Protein AF-A0A151RGV1-F1 (afdb_monomer_lite)

Radius of gyration: 17.36 Å; chains: 1; bounding box: 42×53×39 Å

Foldseek 3Di:
DVVVVVVVDDVVLVVLADFEDDDPVVCVVPVVLFDAQADAADQLCPPPVNHVVCLVVLVVLLVVLCVVLVHDPVRLLVLLLVLQVCQQSHYPDGRVVADSVRSSVRCSSRLSNVLSLVVCVVDVVNVPDHPPPSVVSQCPRRNRHGDVVSSVSSCCVSVPPDPPVSRD

InterPro domains:
  IPR004158 Protein of unknown function DUF247, plant [PF03140] (19-157)
  IPR004158 Protein of unknown function DUF247, plant [PTHR31170] (16-163)

pLDDT: mean 83.01, std 12.67, range [49.12, 96.94]

Organism: Cajanus cajan (NCBI:txid3821)

Structure (mmCIF, N/CA/C/O backbone):
data_AF-A0A151RGV1-F1
#
_entry.id   AF-A0A151RGV1-F1
#
loop_
_atom_site.group_PDB
_atom_site.id
_atom_site.type_symbol
_atom_site.label_atom_id
_atom_site.label_alt_id
_atom_site.label_comp_id
_atom_site.label_asym_id
_atom_site.label_entity_id
_atom_site.label_seq_id
_atom_site.pdbx_PDB_ins_code
_atom_site.Cartn_x
_atom_site.Cartn_y
_atom_site.Cartn_z
_atom_site.occupancy
_atom_site.B_iso_or_equiv
_atom_site.auth_seq_id
_atom_site.auth_comp_id
_atom_site.auth_asym_id
_atom_site.auth_atom_id
_atom_site.pdbx_PDB_model_num
ATOM 1 N N . ASP A 1 1 ? 16.998 -31.934 -4.356 1.00 73.25 1 ASP A N 1
ATOM 2 C CA . ASP A 1 1 ? 16.064 -32.869 -5.003 1.00 73.25 1 ASP A CA 1
ATOM 3 C C . ASP A 1 1 ? 14.785 -32.105 -5.320 1.00 73.25 1 ASP A C 1
ATOM 5 O O . ASP A 1 1 ? 14.228 -31.478 -4.426 1.00 73.25 1 ASP A O 1
ATOM 9 N N . THR A 1 2 ? 14.371 -32.091 -6.586 1.00 60.88 2 THR A N 1
ATOM 10 C CA . THR A 1 2 ? 13.152 -31.421 -7.065 1.00 60.88 2 THR A CA 1
ATOM 11 C C . THR A 1 2 ? 11.899 -31.918 -6.339 1.00 60.88 2 THR A C 1
ATOM 13 O O . THR A 1 2 ? 10.989 -31.131 -6.089 1.00 60.88 2 THR A O 1
ATOM 16 N N . PHE A 1 3 ? 11.870 -33.188 -5.923 1.00 70.50 3 PHE A N 1
ATOM 17 C CA . PHE A 1 3 ? 10.756 -33.757 -5.162 1.00 70.50 3 PHE A CA 1
ATOM 18 C C . PHE A 1 3 ? 10.635 -33.169 -3.754 1.00 70.50 3 PHE A C 1
ATOM 20 O O . PHE A 1 3 ? 9.523 -32.969 -3.273 1.00 70.50 3 PHE A O 1
ATOM 27 N N . GLU A 1 4 ? 11.751 -32.822 -3.112 1.00 66.50 4 GLU A N 1
ATOM 28 C CA . GLU A 1 4 ? 11.732 -32.127 -1.820 1.00 66.50 4 GLU A CA 1
ATOM 29 C C . GLU A 1 4 ? 11.278 -30.669 -1.974 1.00 66.50 4 GLU A C 1
ATOM 31 O O . GLU A 1 4 ? 10.501 -30.180 -1.160 1.00 66.50 4 GLU A O 1
ATOM 36 N N . MET A 1 5 ? 11.646 -29.991 -3.070 1.00 59.28 5 MET A N 1
ATOM 37 C CA . MET A 1 5 ? 11.135 -28.640 -3.354 1.00 59.28 5 MET A CA 1
ATOM 38 C C . MET A 1 5 ? 9.620 -28.640 -3.609 1.00 59.28 5 MET A C 1
ATOM 40 O O . MET A 1 5 ? 8.928 -27.738 -3.150 1.00 59.28 5 MET A O 1
ATOM 44 N N . MET A 1 6 ? 9.083 -29.668 -4.276 1.00 63.66 6 MET A N 1
ATOM 45 C CA . MET A 1 6 ? 7.636 -29.812 -4.492 1.00 63.66 6 MET A CA 1
ATOM 46 C C . MET A 1 6 ? 6.851 -30.091 -3.203 1.00 63.66 6 MET A C 1
ATOM 48 O O . MET A 1 6 ? 5.693 -29.699 -3.123 1.00 63.66 6 MET A O 1
ATOM 52 N N . LYS A 1 7 ? 7.457 -30.720 -2.186 1.00 62.69 7 LYS A N 1
ATOM 53 C CA . LYS A 1 7 ? 6.825 -30.925 -0.866 1.00 62.69 7 LYS A CA 1
ATOM 54 C C . LYS A 1 7 ? 6.766 -29.650 -0.021 1.00 62.69 7 LYS A C 1
ATOM 56 O O . LYS A 1 7 ? 5.903 -29.536 0.841 1.00 62.69 7 LYS A O 1
ATOM 61 N N . VAL A 1 8 ? 7.684 -28.712 -0.260 1.00 61.22 8 VAL A N 1
ATOM 62 C CA . VAL A 1 8 ? 7.726 -27.397 0.405 1.00 61.22 8 VAL A CA 1
ATOM 63 C C . VAL A 1 8 ? 6.718 -26.423 -0.215 1.00 61.22 8 VAL A C 1
ATOM 65 O O . VAL A 1 8 ? 6.287 -25.471 0.433 1.00 61.22 8 VAL A O 1
ATOM 68 N N . ILE A 1 9 ? 6.312 -26.664 -1.463 1.00 63.56 9 ILE A N 1
ATOM 69 C CA . ILE A 1 9 ? 5.325 -25.846 -2.161 1.00 63.56 9 ILE A CA 1
ATOM 70 C C . ILE A 1 9 ? 3.915 -26.247 -1.713 1.00 63.56 9 ILE A C 1
ATOM 72 O O . ILE A 1 9 ? 3.330 -27.211 -2.203 1.00 63.56 9 ILE A O 1
ATOM 76 N N . ASP A 1 10 ? 3.346 -25.468 -0.798 1.00 71.62 10 ASP A N 1
ATOM 77 C CA . ASP A 1 10 ? 1.923 -25.538 -0.486 1.00 71.62 10 ASP A CA 1
ATOM 78 C C . ASP A 1 10 ? 1.105 -24.876 -1.607 1.00 71.62 10 ASP A C 1
ATOM 80 O O . ASP A 1 10 ? 1.216 -23.676 -1.872 1.00 71.62 10 ASP A O 1
ATOM 84 N N . ILE A 1 11 ? 0.269 -25.677 -2.273 1.00 70.44 11 ILE A N 1
ATOM 85 C CA . ILE A 1 11 ? -0.621 -25.226 -3.349 1.00 70.44 11 ILE A CA 1
ATOM 86 C C . ILE A 1 11 ? -1.557 -24.121 -2.854 1.00 70.44 11 ILE A C 1
ATOM 88 O O . ILE A 1 11 ? -1.823 -23.190 -3.608 1.00 70.44 11 ILE A O 1
ATOM 92 N N . ASN A 1 12 ? -2.018 -24.167 -1.601 1.00 69.19 12 ASN A N 1
ATOM 93 C CA . ASN A 1 12 ? -2.909 -23.131 -1.074 1.00 69.19 12 ASN A CA 1
ATOM 94 C C . ASN A 1 12 ? -2.189 -21.782 -0.994 1.00 69.19 12 ASN A C 1
ATOM 96 O O . ASN A 1 12 ? -2.714 -20.775 -1.457 1.00 69.19 12 ASN A O 1
ATOM 100 N N . THR A 1 13 ? -0.937 -21.788 -0.532 1.00 66.25 13 THR A N 1
ATOM 101 C CA . THR A 1 13 ? -0.060 -20.609 -0.563 1.00 66.25 13 THR A CA 1
ATOM 102 C C . THR A 1 13 ? 0.160 -20.076 -1.990 1.00 66.25 13 THR A C 1
ATOM 104 O O . THR A 1 13 ? 0.260 -18.868 -2.185 1.00 66.25 13 THR A O 1
ATOM 107 N N . ILE A 1 14 ? 0.210 -20.938 -3.016 1.00 68.94 14 ILE A N 1
ATOM 108 C CA . ILE A 1 14 ? 0.269 -20.486 -4.420 1.00 68.94 14 ILE A CA 1
ATOM 109 C C . ILE A 1 14 ? -1.049 -19.849 -4.863 1.00 68.94 14 ILE A C 1
ATOM 111 O O . ILE A 1 14 ? -1.025 -18.831 -5.548 1.00 68.94 14 ILE A O 1
ATOM 115 N N . LEU A 1 15 ? -2.184 -20.439 -4.493 1.00 74.94 15 LEU A N 1
ATOM 116 C CA . LEU A 1 15 ? -3.508 -19.967 -4.903 1.00 74.94 15 LEU A CA 1
ATOM 117 C C . LEU A 1 15 ? -3.883 -18.617 -4.274 1.00 74.94 15 LEU A C 1
ATOM 119 O O . LEU A 1 15 ? -4.693 -17.891 -4.846 1.00 74.94 15 LEU A O 1
ATOM 123 N N . GLU A 1 16 ? -3.280 -18.254 -3.141 1.00 81.44 16 GLU A N 1
ATOM 124 C CA . GLU A 1 16 ? -3.451 -16.933 -2.521 1.00 81.44 16 GLU A CA 1
ATOM 125 C C . GLU A 1 16 ? -2.719 -15.806 -3.280 1.00 81.44 16 GLU A C 1
ATOM 127 O O . GLU A 1 16 ? -3.062 -14.632 -3.118 1.00 81.44 16 GLU A O 1
ATOM 132 N N . ARG A 1 17 ? -1.754 -16.133 -4.153 1.00 88.25 17 ARG A N 1
ATOM 133 C CA . ARG A 1 17 ? -0.978 -15.140 -4.909 1.00 88.25 17 ARG A CA 1
ATOM 134 C C . ARG A 1 17 ? -1.787 -14.548 -6.056 1.00 88.25 17 ARG A C 1
ATOM 136 O O . ARG A 1 17 ? -2.177 -15.242 -6.996 1.00 88.25 17 ARG A O 1
ATOM 143 N N . CYS A 1 18 ? -1.964 -13.232 -6.030 1.00 88.94 18 CYS A N 1
ATOM 144 C CA . CYS A 1 18 ? -2.678 -12.489 -7.068 1.00 88.94 18 CYS A CA 1
ATOM 145 C C . CYS A 1 18 ? -1.875 -11.327 -7.668 1.00 88.94 18 CYS A C 1
ATOM 147 O O . CYS A 1 18 ? -2.302 -10.760 -8.671 1.00 88.94 18 CYS A O 1
ATOM 149 N N . ILE A 1 19 ? -0.706 -11.004 -7.108 1.00 91.31 19 ILE A N 1
ATOM 150 C CA . ILE A 1 19 ? 0.177 -9.940 -7.590 1.00 91.31 19 ILE A CA 1
ATOM 151 C C . ILE A 1 19 ? 1.505 -10.553 -8.008 1.00 91.31 19 ILE A C 1
ATOM 153 O O . ILE A 1 19 ? 2.191 -11.193 -7.210 1.00 91.31 19 ILE A O 1
ATOM 157 N N . TYR A 1 20 ? 1.863 -10.359 -9.274 1.00 88.88 20 TYR A N 1
ATOM 158 C CA . TYR A 1 20 ? 2.979 -11.054 -9.897 1.00 88.88 20 TYR A CA 1
ATOM 159 C C . TYR A 1 20 ? 4.079 -10.082 -10.293 1.00 88.88 20 TYR A C 1
ATOM 161 O O . TYR A 1 20 ? 3.818 -9.093 -10.975 1.00 88.88 20 TYR A O 1
ATOM 169 N N . LYS A 1 21 ? 5.315 -10.395 -9.901 1.00 88.38 21 LYS A N 1
ATOM 170 C CA . LYS A 1 21 ? 6.495 -9.719 -10.435 1.00 88.38 21 LYS A CA 1
ATOM 171 C C . LYS A 1 21 ? 6.807 -10.290 -11.812 1.00 88.38 21 LYS A C 1
ATOM 173 O O . LYS A 1 21 ? 6.835 -11.509 -12.009 1.00 88.38 21 LYS A O 1
ATOM 178 N N . VAL A 1 22 ? 7.031 -9.412 -12.770 1.00 88.50 22 VAL A N 1
ATOM 179 C CA . VAL A 1 22 ? 7.368 -9.761 -14.141 1.00 88.50 22 VAL A CA 1
ATOM 180 C C . VAL A 1 22 ? 8.757 -10.383 -14.166 1.00 88.50 22 VAL A C 1
ATOM 182 O O . VAL A 1 22 ? 9.683 -9.972 -13.466 1.00 88.50 22 VAL A O 1
ATOM 185 N N . THR A 1 23 ? 8.916 -11.428 -14.975 1.00 86.62 23 THR A N 1
ATOM 186 C CA . THR A 1 23 ? 10.214 -12.087 -15.102 1.00 86.62 23 THR A CA 1
ATOM 187 C C . THR A 1 23 ? 11.224 -11.146 -15.753 1.00 86.62 23 THR A C 1
ATOM 189 O O . THR A 1 23 ? 10.898 -10.382 -16.664 1.00 86.62 23 THR A O 1
ATOM 192 N N . PHE A 1 24 ? 12.486 -11.253 -15.335 1.00 84.62 24 PHE A N 1
ATOM 193 C CA . PHE A 1 24 ? 13.580 -10.415 -15.835 1.00 84.62 24 PHE A CA 1
ATOM 194 C C . PHE A 1 24 ? 13.658 -10.365 -17.372 1.00 84.62 24 PHE A C 1
ATOM 196 O O . PHE A 1 24 ? 13.914 -9.314 -17.954 1.00 84.62 24 PHE A O 1
ATOM 203 N N . CYS A 1 25 ? 13.394 -11.487 -18.050 1.00 87.75 25 CYS A N 1
ATOM 204 C CA . CYS A 1 25 ? 13.412 -11.558 -19.512 1.00 87.75 25 CYS A CA 1
ATOM 205 C C . CYS A 1 25 ? 12.358 -10.651 -20.164 1.00 87.75 25 CYS A C 1
ATOM 207 O O . CYS A 1 25 ? 12.651 -10.006 -21.169 1.00 87.75 25 CYS A O 1
ATOM 209 N N . ILE A 1 26 ? 11.150 -10.594 -19.595 1.00 87.06 26 ILE A N 1
ATOM 210 C CA . ILE A 1 26 ? 10.053 -9.760 -20.099 1.00 87.06 26 ILE A CA 1
ATOM 211 C C . ILE A 1 26 ? 10.300 -8.297 -19.726 1.00 87.06 26 ILE A C 1
ATOM 213 O O . ILE A 1 26 ? 10.143 -7.414 -20.571 1.00 87.06 26 ILE A O 1
ATOM 217 N N . GLN A 1 27 ? 10.745 -8.042 -18.494 1.00 86.31 27 GLN A N 1
ATOM 218 C CA . GLN A 1 27 ? 11.070 -6.696 -18.031 1.00 86.31 27 GLN A CA 1
ATOM 219 C C . GLN A 1 27 ? 12.158 -6.057 -18.904 1.00 86.31 27 GLN A C 1
ATOM 221 O O . GLN A 1 27 ? 11.989 -4.935 -19.366 1.00 86.31 27 GLN A O 1
ATOM 226 N N . ARG A 1 28 ? 13.219 -6.798 -19.249 1.00 88.06 28 ARG A N 1
ATOM 227 C CA . ARG A 1 28 ? 14.294 -6.320 -20.137 1.00 88.06 28 ARG A CA 1
ATOM 228 C C . ARG A 1 28 ? 13.807 -5.930 -21.538 1.00 88.06 28 ARG A C 1
ATOM 230 O O . ARG A 1 28 ? 14.437 -5.099 -22.185 1.00 88.06 28 ARG A O 1
ATOM 237 N N . TYR A 1 29 ? 12.729 -6.538 -22.030 1.00 90.12 29 TYR A N 1
ATOM 238 C CA . TYR A 1 29 ? 12.172 -6.190 -23.338 1.00 90.12 29 TYR A CA 1
ATOM 239 C C . TYR A 1 29 ? 11.449 -4.836 -23.315 1.00 90.12 29 TYR A C 1
ATOM 241 O O . TYR A 1 29 ? 11.516 -4.093 -24.293 1.00 90.12 29 TYR A O 1
ATOM 249 N N . LYS A 1 30 ? 10.761 -4.508 -22.212 1.00 88.81 30 LYS A N 1
ATOM 250 C CA . LYS A 1 30 ? 10.035 -3.241 -22.060 1.00 88.81 30 LYS A CA 1
ATOM 251 C C . LYS A 1 30 ? 9.871 -2.855 -20.588 1.00 88.81 30 LYS A C 1
ATOM 253 O O . LYS A 1 30 ? 8.806 -3.041 -20.009 1.00 88.81 30 LYS A O 1
ATOM 258 N N . GLU A 1 31 ? 10.923 -2.300 -20.002 1.00 86.19 31 GLU A N 1
ATOM 259 C CA . GLU A 1 31 ? 10.981 -1.972 -18.570 1.00 86.19 31 GLU A CA 1
ATOM 260 C C . GLU A 1 31 ? 9.926 -0.928 -18.172 1.00 86.19 31 GLU A C 1
ATOM 262 O O . GLU A 1 31 ? 9.183 -1.119 -17.210 1.00 86.19 31 GLU A O 1
ATOM 267 N N . ASP A 1 32 ? 9.771 0.116 -18.988 1.00 84.38 32 ASP A N 1
ATOM 268 C CA . ASP A 1 32 ? 8.820 1.211 -18.755 1.00 84.38 32 ASP A CA 1
ATOM 269 C C . ASP A 1 32 ? 7.342 0.772 -18.775 1.00 84.38 32 ASP A C 1
ATOM 271 O O . ASP A 1 32 ? 6.464 1.546 -18.412 1.00 84.38 32 ASP A O 1
ATOM 275 N N . ALA A 1 33 ? 7.032 -0.455 -19.219 1.00 86.31 33 ALA A N 1
ATOM 276 C CA . ALA A 1 33 ? 5.669 -0.993 -19.160 1.00 86.31 33 ALA A CA 1
ATOM 277 C C . ALA A 1 33 ? 5.296 -1.571 -17.788 1.00 86.31 33 ALA A C 1
ATOM 279 O O . ALA A 1 33 ? 4.138 -1.940 -17.594 1.00 86.31 33 ALA A O 1
ATOM 280 N N . TYR A 1 34 ? 6.260 -1.686 -16.872 1.00 87.88 34 TYR A N 1
ATOM 281 C CA . TYR A 1 34 ? 6.067 -2.299 -15.557 1.00 87.88 34 TYR A CA 1
ATOM 282 C C . TYR A 1 34 ? 6.537 -1.398 -14.414 1.00 87.88 34 TYR A C 1
ATOM 284 O O . TYR A 1 34 ? 6.013 -1.510 -13.314 1.00 87.88 34 TYR A O 1
ATOM 292 N N . THR A 1 35 ? 7.452 -0.463 -14.683 1.00 88.12 35 THR A N 1
ATOM 293 C CA . THR A 1 35 ? 7.962 0.482 -13.684 1.00 88.12 35 THR A CA 1
ATOM 294 C C . THR A 1 35 ? 7.050 1.714 -13.549 1.00 88.12 35 THR A C 1
ATOM 296 O O . THR A 1 35 ? 6.893 2.448 -14.527 1.00 88.12 35 THR A O 1
ATOM 299 N N . PRO A 1 36 ? 6.493 2.003 -12.356 1.00 88.62 36 PRO A N 1
ATOM 300 C CA . PRO A 1 36 ? 5.699 3.207 -12.121 1.00 88.62 36 PRO A CA 1
ATOM 301 C C . PRO A 1 36 ? 6.527 4.486 -12.277 1.00 88.62 36 PRO A C 1
ATOM 303 O O . PRO A 1 36 ? 7.720 4.525 -11.956 1.00 88.62 36 PRO A O 1
ATOM 306 N N . MET A 1 37 ? 5.882 5.555 -12.750 1.00 83.94 37 MET A N 1
ATOM 307 C CA . MET A 1 37 ? 6.520 6.854 -13.020 1.00 83.94 37 MET A CA 1
ATOM 308 C C . MET A 1 37 ? 6.121 7.966 -12.043 1.00 83.94 37 MET A C 1
ATOM 310 O O . MET A 1 37 ? 6.855 8.939 -11.885 1.00 83.94 37 MET A O 1
ATOM 314 N N . ALA A 1 38 ? 4.965 7.839 -11.407 1.00 83.31 38 ALA A N 1
ATOM 315 C CA . ALA A 1 38 ? 4.341 8.806 -10.520 1.00 83.31 38 ALA A CA 1
ATOM 316 C C . ALA A 1 38 ? 4.062 8.243 -9.119 1.00 83.31 38 ALA A C 1
ATOM 318 O O . ALA A 1 38 ? 4.264 8.958 -8.151 1.00 83.31 38 ALA A O 1
ATOM 319 N N . ILE A 1 39 ? 3.610 7.002 -8.942 1.00 86.94 39 ILE A N 1
ATOM 320 C CA . ILE A 1 39 ? 3.294 6.463 -7.614 1.00 86.94 39 ILE A CA 1
ATOM 321 C C . ILE A 1 39 ? 3.661 4.988 -7.492 1.00 86.94 39 ILE A C 1
ATOM 323 O O . ILE A 1 39 ? 3.286 4.179 -8.331 1.00 86.94 39 ILE A O 1
ATOM 327 N N . SER A 1 40 ? 4.348 4.631 -6.407 1.00 90.50 40 SER A N 1
ATOM 328 C CA . SER A 1 40 ? 4.492 3.228 -6.007 1.00 90.50 40 SER A CA 1
ATOM 329 C C . SER A 1 40 ? 3.372 2.846 -5.048 1.00 90.50 40 SER A C 1
ATOM 331 O O . SER A 1 40 ? 3.116 3.581 -4.089 1.00 90.50 40 SER A O 1
ATOM 333 N N . ILE A 1 41 ? 2.765 1.691 -5.282 1.00 90.75 41 ILE A N 1
ATOM 334 C CA . ILE A 1 41 ? 1.769 1.017 -4.459 1.00 90.75 41 ILE A CA 1
ATOM 335 C C . ILE A 1 41 ? 2.286 -0.400 -4.221 1.00 90.75 41 ILE A C 1
ATOM 337 O O . ILE A 1 41 ? 2.567 -1.141 -5.164 1.00 90.75 41 ILE A O 1
ATOM 341 N N . GLY A 1 42 ? 2.407 -0.777 -2.953 1.00 90.44 42 GLY A N 1
ATOM 342 C CA . GLY A 1 42 ? 2.938 -2.073 -2.573 1.00 90.44 42 GLY A CA 1
ATOM 343 C C . GLY A 1 42 ? 4.472 -2.173 -2.673 1.00 90.44 42 GLY A C 1
ATOM 344 O O . GLY A 1 42 ? 5.180 -1.165 -2.764 1.00 90.44 42 GLY A O 1
ATOM 345 N N . PRO A 1 43 ? 5.003 -3.406 -2.601 1.00 91.25 43 PRO A N 1
ATOM 346 C CA . PRO A 1 43 ? 6.392 -3.672 -2.235 1.00 91.25 43 PRO A CA 1
ATOM 347 C C . PRO A 1 43 ? 7.375 -3.786 -3.403 1.00 91.25 43 PRO A C 1
ATOM 349 O O . PRO A 1 43 ? 8.570 -3.890 -3.152 1.00 91.25 43 PRO A O 1
ATOM 352 N N . PHE A 1 44 ? 6.939 -3.812 -4.666 1.00 90.56 44 PHE A N 1
ATOM 353 C CA . PHE A 1 44 ? 7.845 -4.131 -5.782 1.00 90.56 44 PHE A CA 1
ATOM 354 C C . PHE A 1 44 ? 8.685 -2.954 -6.294 1.00 90.56 44 PHE A C 1
ATOM 356 O O . PHE A 1 44 ? 9.737 -3.194 -6.892 1.00 90.56 44 PHE A O 1
ATOM 363 N N . HIS A 1 45 ? 8.292 -1.707 -6.006 1.00 85.81 45 HIS A N 1
ATOM 364 C CA . HIS A 1 45 ? 9.037 -0.503 -6.405 1.00 85.81 45 HIS A CA 1
ATOM 365 C C . HIS A 1 45 ? 9.366 0.434 -5.225 1.00 85.81 45 HIS A C 1
ATOM 367 O O . HIS A 1 45 ? 9.097 1.639 -5.287 1.00 85.81 45 HIS A O 1
ATOM 373 N N . PRO A 1 46 ? 9.980 -0.078 -4.139 1.00 72.56 46 PRO A N 1
ATOM 374 C CA . PRO A 1 46 ? 10.259 0.727 -2.961 1.00 72.56 46 PRO A CA 1
ATOM 375 C C . PRO A 1 46 ? 11.287 1.813 -3.294 1.00 72.56 46 PRO A C 1
ATOM 377 O O . PRO A 1 46 ? 12.321 1.542 -3.902 1.00 72.56 46 PRO A O 1
ATOM 380 N N . ASN A 1 47 ? 11.024 3.047 -2.854 1.00 65.19 47 ASN A N 1
ATOM 381 C CA . ASN A 1 47 ? 11.985 4.157 -2.881 1.00 65.19 47 ASN A CA 1
ATOM 382 C C . ASN A 1 47 ? 12.635 4.425 -4.254 1.00 65.19 47 ASN A C 1
ATOM 384 O O . ASN A 1 47 ? 13.779 4.882 -4.320 1.00 65.19 47 ASN A O 1
ATOM 388 N N . HIS A 1 48 ? 11.932 4.149 -5.358 1.00 70.19 48 HIS A N 1
ATOM 389 C CA . HIS A 1 48 ? 12.452 4.460 -6.686 1.00 70.19 48 HIS A CA 1
ATOM 390 C C . HIS A 1 48 ? 12.719 5.984 -6.761 1.00 70.19 48 HIS A C 1
ATOM 392 O O . HIS A 1 48 ? 11.789 6.755 -6.537 1.00 70.19 48 HIS A O 1
ATOM 398 N N . PRO A 1 49 ? 13.935 6.463 -7.109 1.00 66.56 49 PRO A N 1
ATOM 399 C CA . PRO A 1 49 ? 14.314 7.881 -6.971 1.00 66.56 49 PRO A CA 1
ATOM 400 C C . PRO A 1 49 ? 13.371 8.869 -7.671 1.00 66.56 49 PRO A C 1
ATOM 402 O O . PRO A 1 49 ? 13.116 9.961 -7.176 1.00 66.56 49 PRO A O 1
ATOM 405 N N . ARG A 1 50 ? 12.811 8.450 -8.812 1.00 68.25 50 ARG A N 1
ATOM 406 C CA . ARG A 1 50 ? 11.792 9.185 -9.584 1.00 68.25 50 ARG A CA 1
ATOM 407 C C . ARG A 1 50 ? 10.444 9.378 -8.861 1.00 68.25 50 ARG A C 1
ATOM 409 O O . A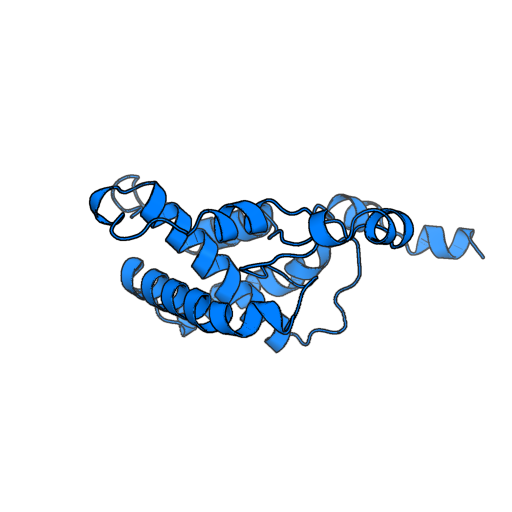RG A 1 50 ? 9.657 10.203 -9.297 1.00 68.25 50 ARG A O 1
ATOM 416 N N . LEU A 1 51 ? 10.176 8.639 -7.783 1.00 68.50 51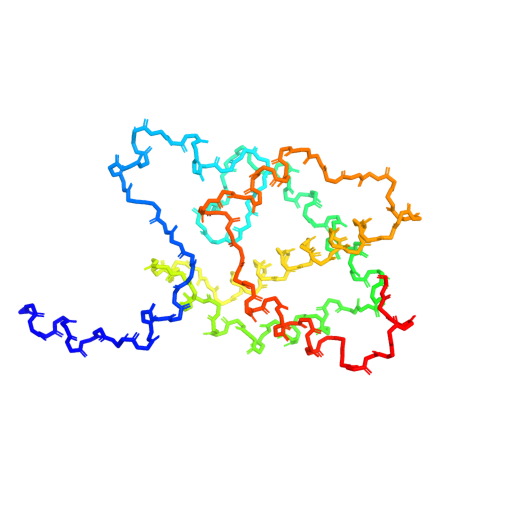 LEU A N 1
ATOM 417 C CA . LEU A 1 51 ? 8.887 8.594 -7.078 1.00 68.50 51 LEU A CA 1
ATOM 418 C C . LEU A 1 51 ? 8.894 9.349 -5.737 1.00 68.50 51 LEU A C 1
ATOM 420 O O . LEU A 1 51 ? 7.848 9.467 -5.100 1.00 68.50 51 LEU A O 1
ATOM 424 N N . CYS A 1 52 ? 10.043 9.887 -5.306 1.00 65.56 52 CYS A N 1
ATOM 425 C CA . CYS A 1 52 ? 10.198 10.537 -3.998 1.00 65.56 52 CYS A CA 1
ATOM 426 C C . CYS A 1 52 ? 9.235 11.716 -3.779 1.00 65.56 52 CYS A C 1
ATOM 428 O O . CYS A 1 52 ? 8.665 11.851 -2.696 1.00 65.56 52 CYS A O 1
ATOM 430 N N . ASP A 1 53 ? 9.000 12.540 -4.802 1.00 67.25 53 ASP A N 1
ATOM 431 C CA . ASP A 1 53 ? 8.124 13.718 -4.690 1.00 67.25 53 ASP A CA 1
ATOM 432 C C . ASP A 1 53 ? 6.655 13.336 -4.435 1.00 67.25 53 ASP A C 1
ATOM 434 O O . ASP A 1 53 ? 5.882 14.092 -3.838 1.00 67.25 53 ASP A O 1
ATOM 438 N N . MET A 1 54 ? 6.269 12.123 -4.829 1.00 74.56 54 MET A N 1
ATOM 439 C CA . MET A 1 54 ? 4.896 11.633 -4.751 1.00 74.56 54 MET A CA 1
ATOM 440 C C . MET A 1 54 ? 4.591 10.893 -3.444 1.00 74.56 54 MET A C 1
ATOM 442 O O . MET A 1 54 ? 3.421 10.686 -3.112 1.00 74.56 54 MET A O 1
ATOM 446 N N . GLU A 1 55 ? 5.603 10.626 -2.615 1.00 76.88 55 GLU A N 1
ATOM 447 C CA . GLU A 1 55 ? 5.403 10.206 -1.223 1.00 76.88 55 GLU A CA 1
ATOM 448 C C . GLU A 1 55 ? 4.688 11.291 -0.405 1.00 76.88 55 GLU A C 1
ATOM 450 O O . GLU A 1 55 ? 3.776 11.004 0.374 1.00 76.88 55 GLU A O 1
ATOM 455 N N . ILE A 1 56 ? 5.008 12.570 -0.640 1.00 81.31 56 ILE A N 1
ATOM 456 C CA . ILE A 1 56 ? 4.299 13.694 -0.007 1.00 81.31 56 ILE A CA 1
ATOM 457 C C . ILE A 1 56 ? 2.821 13.687 -0.417 1.00 81.31 56 ILE A C 1
ATOM 459 O O . ILE A 1 56 ? 1.932 13.919 0.413 1.00 81.31 56 ILE A O 1
ATOM 463 N N . TYR A 1 57 ? 2.543 13.380 -1.686 1.00 81.62 57 TYR A N 1
ATOM 464 C CA . TYR A 1 57 ? 1.184 13.287 -2.204 1.00 81.62 57 TYR A CA 1
ATOM 465 C C . TYR A 1 57 ? 0.409 12.137 -1.545 1.00 81.62 57 TYR A C 1
ATOM 467 O O . TYR A 1 57 ? -0.702 12.367 -1.054 1.00 81.62 57 TYR A O 1
ATOM 475 N N . LYS A 1 58 ? 1.018 10.949 -1.413 1.00 87.38 58 LYS A N 1
ATOM 476 C CA . LYS A 1 58 ? 0.443 9.816 -0.667 1.00 87.38 58 LYS A CA 1
ATOM 477 C C . LYS A 1 58 ? 0.098 10.186 0.769 1.00 87.38 58 LYS A C 1
ATOM 479 O O . LYS A 1 58 ? -1.036 9.986 1.208 1.00 87.38 58 LYS A O 1
ATOM 484 N N . LEU A 1 59 ? 1.022 10.825 1.484 1.00 89.69 59 LEU A N 1
ATOM 485 C CA . LEU A 1 59 ? 0.789 11.273 2.859 1.00 89.69 59 LEU A CA 1
ATOM 486 C C . LEU A 1 59 ? -0.338 12.313 2.958 1.00 89.69 59 LEU A C 1
ATOM 488 O O . LEU A 1 59 ? -1.083 12.327 3.942 1.00 89.69 59 LEU A O 1
ATOM 492 N N . SER A 1 60 ? -0.507 13.169 1.947 1.00 89.06 60 SER A N 1
ATOM 493 C CA . SER A 1 60 ? -1.626 14.118 1.896 1.00 89.06 60 SER A CA 1
ATOM 494 C C . SER A 1 60 ? -2.983 13.413 1.759 1.00 89.06 60 SER A C 1
ATOM 496 O O . SER A 1 60 ? -3.941 13.803 2.431 1.00 89.06 60 SER A O 1
ATOM 498 N N . TYR A 1 61 ? -3.054 12.337 0.967 1.00 90.00 61 TYR A N 1
ATOM 499 C CA . TYR A 1 61 ? -4.251 11.501 0.842 1.00 90.00 61 TYR A CA 1
ATOM 500 C C . TYR A 1 61 ? -4.522 10.727 2.126 1.00 90.00 61 TYR A C 1
ATOM 502 O O . TYR A 1 61 ? -5.662 10.701 2.574 1.00 90.00 61 TYR A O 1
ATOM 510 N N . CYS A 1 62 ? -3.484 10.219 2.791 1.00 93.06 62 CYS A N 1
ATOM 511 C CA . CYS A 1 62 ? -3.622 9.586 4.103 1.00 93.06 62 CYS A CA 1
ATOM 512 C C . CYS A 1 62 ? -4.243 10.535 5.135 1.00 93.06 62 CYS A C 1
ATOM 514 O O . CYS A 1 62 ? -5.177 10.175 5.848 1.00 93.06 62 CYS A O 1
ATOM 516 N N . LYS A 1 63 ? -3.762 11.783 5.201 1.00 93.62 63 LYS A N 1
ATOM 517 C CA . LYS A 1 63 ? -4.342 12.804 6.090 1.00 93.62 63 LYS A CA 1
ATOM 518 C C . LYS A 1 63 ? -5.791 13.125 5.718 1.00 93.62 63 LYS A C 1
ATOM 520 O O . LYS A 1 63 ? -6.617 13.324 6.607 1.00 93.62 63 LYS A O 1
ATOM 525 N N . ALA A 1 64 ? -6.100 13.190 4.423 1.00 91.38 64 ALA A N 1
ATOM 526 C CA . ALA A 1 64 ? -7.456 13.438 3.948 1.00 91.38 64 ALA A CA 1
ATOM 527 C C . ALA A 1 64 ? -8.410 12.285 4.295 1.00 91.38 64 ALA A C 1
ATOM 529 O O . ALA A 1 64 ? -9.493 12.571 4.802 1.00 91.38 64 ALA A O 1
ATOM 530 N N . PHE A 1 65 ? -7.972 11.035 4.117 1.00 92.44 65 PHE A N 1
ATOM 531 C CA . PHE A 1 65 ? -8.688 9.821 4.511 1.00 92.44 65 PHE A CA 1
ATOM 532 C C . PHE A 1 65 ? -9.057 9.864 5.995 1.00 92.44 65 PHE A C 1
ATOM 534 O O . PHE A 1 65 ? -10.235 9.887 6.336 1.00 92.44 65 PHE A O 1
ATOM 541 N N . LEU A 1 66 ? -8.055 9.995 6.874 1.00 93.50 66 LEU A N 1
ATOM 542 C CA . LEU A 1 66 ? -8.266 10.022 8.326 1.00 93.50 66 LEU A CA 1
ATOM 543 C C . LEU A 1 66 ? -9.228 11.137 8.753 1.00 93.50 66 LEU A C 1
ATOM 545 O O . LEU A 1 66 ? -10.089 10.936 9.609 1.00 93.50 66 LEU A O 1
ATOM 549 N N . ARG A 1 67 ? -9.111 12.319 8.133 1.00 92.56 67 ARG A N 1
ATOM 550 C CA . ARG A 1 67 ? -10.024 13.439 8.385 1.00 92.56 67 ARG A CA 1
ATOM 551 C C . ARG A 1 67 ? -11.444 13.131 7.915 1.00 92.56 67 ARG A C 1
ATOM 553 O O . ARG A 1 67 ? -12.389 13.463 8.623 1.00 92.56 67 ARG A O 1
ATOM 560 N N . ARG A 1 68 ? -11.601 12.531 6.733 1.00 88.12 68 ARG A N 1
ATOM 561 C CA . ARG A 1 68 ? -12.906 12.195 6.146 1.00 88.12 68 ARG A CA 1
ATOM 562 C C . ARG A 1 68 ? -13.651 11.177 6.994 1.00 88.12 68 ARG A C 1
ATOM 564 O O . ARG A 1 68 ? -14.838 11.346 7.244 1.00 88.12 68 ARG A O 1
ATOM 571 N N . THR A 1 69 ? -12.954 10.144 7.441 1.00 87.50 69 THR A N 1
ATOM 572 C CA . THR A 1 69 ? -13.544 9.040 8.202 1.00 87.50 69 THR A CA 1
ATOM 573 C C . THR A 1 69 ? -13.627 9.336 9.699 1.00 87.50 69 THR A C 1
ATOM 575 O O . THR A 1 69 ? -14.191 8.538 10.443 1.00 87.50 69 THR A O 1
ATOM 578 N N . GLN A 1 70 ? -13.086 10.482 10.137 1.00 89.81 70 GLN A N 1
ATOM 579 C CA . GLN A 1 70 ? -12.969 10.886 11.542 1.00 89.81 70 GLN A CA 1
ATOM 580 C C . GLN A 1 70 ? -12.235 9.831 12.384 1.00 89.81 70 GLN A C 1
ATOM 582 O O . GLN A 1 70 ? -12.595 9.526 13.519 1.00 89.81 70 GLN A O 1
ATOM 587 N N . THR A 1 71 ? -11.181 9.263 11.804 1.00 89.62 71 THR A N 1
ATOM 588 C CA . THR A 1 71 ? -10.411 8.161 12.379 1.00 89.62 71 THR A CA 1
ATOM 589 C C . THR A 1 71 ? -9.048 8.635 12.837 1.00 89.62 71 THR A C 1
ATOM 591 O O . THR A 1 71 ? -8.408 9.478 12.210 1.00 89.62 71 THR A O 1
ATOM 594 N N . THR A 1 72 ? -8.562 8.051 13.929 1.00 94.19 72 THR A N 1
ATOM 595 C CA . THR A 1 72 ? -7.203 8.289 14.411 1.00 94.19 72 THR A CA 1
ATOM 596 C C . THR A 1 72 ? -6.208 7.356 13.727 1.00 94.19 72 THR A C 1
ATOM 598 O O . THR A 1 72 ? -6.517 6.203 13.424 1.00 94.19 72 THR A O 1
ATOM 601 N N . SER A 1 73 ? -4.966 7.809 13.553 1.00 94.75 73 SER A N 1
ATOM 602 C CA . SER A 1 73 ? -3.889 6.946 13.050 1.00 94.75 73 SER A CA 1
ATOM 603 C C . SER A 1 73 ? -3.724 5.672 13.888 1.00 94.75 73 SER A C 1
ATOM 605 O O . SER A 1 73 ? -3.469 4.610 13.331 1.00 94.75 73 SER A O 1
ATOM 607 N N . GLY A 1 74 ? -3.926 5.749 15.208 1.00 95.81 74 GLY A N 1
ATOM 608 C CA . GLY A 1 74 ? -3.883 4.591 16.104 1.00 95.81 74 GLY A CA 1
ATOM 609 C C . GLY A 1 74 ? -4.972 3.556 15.815 1.00 95.81 74 GLY A C 1
ATOM 610 O O . GLY A 1 74 ? -4.672 2.366 15.759 1.00 95.81 74 GLY A O 1
ATOM 611 N N . SER A 1 75 ? -6.211 4.001 15.576 1.00 92.88 75 SER A N 1
ATOM 612 C CA . SER A 1 75 ? -7.320 3.111 15.211 1.00 92.88 75 SER A CA 1
ATOM 613 C C . SER A 1 75 ? -7.087 2.464 13.847 1.00 92.88 75 SER A C 1
ATOM 615 O O . SER A 1 75 ? -7.224 1.251 13.724 1.00 92.88 75 SER A O 1
ATOM 617 N N . TRP A 1 76 ? -6.640 3.229 12.847 1.00 94.94 76 TRP A N 1
ATOM 618 C CA . TRP A 1 76 ? -6.330 2.661 11.532 1.00 94.94 76 TRP A CA 1
ATOM 619 C C . TRP A 1 76 ? -5.196 1.631 11.598 1.00 94.94 76 TRP A C 1
ATOM 621 O O . TRP A 1 76 ? -5.315 0.519 11.088 1.00 94.94 76 TRP A O 1
ATOM 631 N N . ASN A 1 77 ? -4.131 1.956 12.333 1.00 95.94 77 ASN A N 1
ATOM 632 C CA . ASN A 1 77 ? -3.000 1.060 12.554 1.00 95.94 77 ASN A CA 1
ATOM 633 C C . ASN A 1 77 ? -3.395 -0.240 13.279 1.00 95.94 77 ASN A C 1
ATOM 635 O O . ASN A 1 77 ? -2.787 -1.282 13.049 1.00 95.94 77 ASN A O 1
ATOM 639 N N . HIS A 1 78 ? -4.404 -0.199 14.153 1.00 95.25 78 HIS A N 1
ATOM 640 C CA . HIS A 1 78 ? -4.913 -1.396 14.820 1.00 95.25 78 HIS A CA 1
ATOM 641 C C . HIS A 1 78 ? -5.480 -2.406 13.811 1.00 95.25 78 HIS A C 1
ATOM 643 O O . HIS A 1 78 ? -5.041 -3.552 13.818 1.00 95.25 78 HI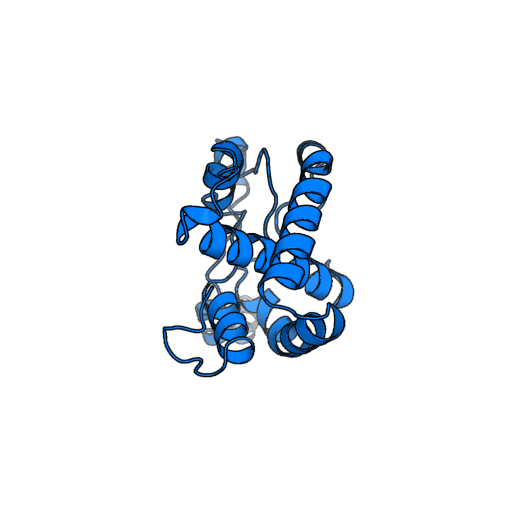S A O 1
ATOM 649 N N . TYR A 1 79 ? -6.346 -1.974 12.887 1.00 94.44 79 TYR A N 1
ATOM 650 C CA . TYR A 1 79 ? -6.885 -2.847 11.834 1.00 94.44 79 TYR A CA 1
ATOM 651 C C . TYR A 1 79 ? -5.799 -3.373 10.891 1.00 94.44 79 TYR A C 1
ATOM 653 O O . TYR A 1 79 ? -5.825 -4.534 10.488 1.00 94.44 79 TYR A O 1
ATOM 661 N N . ILE A 1 80 ? -4.808 -2.539 10.574 1.00 96.94 80 ILE A N 1
ATOM 662 C CA . ILE A 1 80 ? -3.688 -2.922 9.707 1.00 96.94 80 ILE A CA 1
ATOM 663 C C . ILE A 1 80 ? -2.861 -4.044 10.327 1.00 96.94 80 ILE A C 1
ATOM 665 O O . ILE A 1 80 ? -2.530 -5.009 9.643 1.00 96.94 80 ILE A O 1
ATOM 669 N N . LYS A 1 81 ? -2.571 -3.964 11.629 1.00 96.44 81 LYS A N 1
ATOM 670 C CA . LYS A 1 81 ? -1.828 -5.010 12.348 1.00 96.44 81 LYS A CA 1
ATOM 671 C C . LYS A 1 81 ? -2.522 -6.370 12.329 1.00 96.44 81 LYS A C 1
ATOM 673 O O . LYS A 1 81 ? -1.845 -7.381 12.478 1.00 96.44 81 LYS A O 1
ATOM 678 N N . GLU A 1 82 ? -3.843 -6.404 12.167 1.00 94.75 82 GLU A N 1
ATOM 679 C CA . GLU A 1 82 ? -4.595 -7.656 12.052 1.00 94.75 82 GLU A CA 1
ATOM 680 C C . GLU A 1 82 ? -4.482 -8.291 10.662 1.00 94.75 82 GLU A C 1
ATOM 682 O O . GLU A 1 82 ? -4.555 -9.514 10.552 1.00 94.75 82 GLU A O 1
ATOM 687 N N . VAL A 1 83 ? -4.317 -7.486 9.604 1.00 94.62 83 VAL A N 1
ATOM 688 C CA . VAL A 1 83 ? -4.263 -7.978 8.214 1.00 94.62 83 VAL A CA 1
ATOM 689 C C . VAL A 1 83 ? -2.842 -8.123 7.670 1.00 94.62 83 VAL A C 1
ATOM 691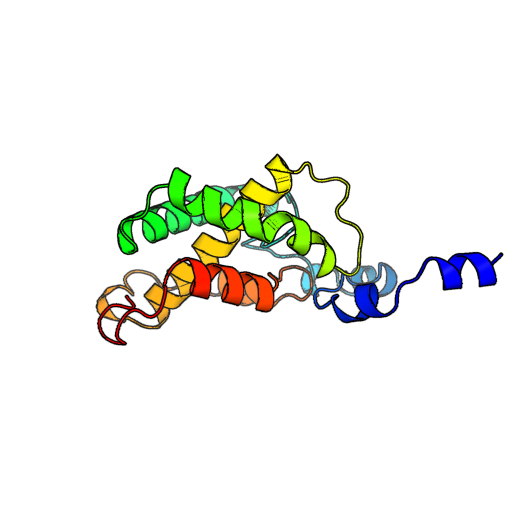 O O . VAL A 1 83 ? -2.622 -8.894 6.740 1.00 94.62 83 VAL A O 1
ATOM 694 N N . GLU A 1 84 ? -1.874 -7.410 8.245 1.00 95.50 84 GLU A N 1
ATOM 695 C CA . GLU A 1 84 ? -0.476 -7.418 7.808 1.00 95.50 84 GLU A CA 1
ATOM 696 C C . GLU A 1 84 ? 0.131 -8.825 7.665 1.00 95.50 84 GLU A C 1
ATOM 698 O O . GLU A 1 84 ? 0.732 -9.068 6.620 1.00 95.50 84 GLU A O 1
ATOM 703 N N . PRO A 1 85 ? -0.104 -9.798 8.572 1.00 94.62 85 PRO A N 1
ATOM 704 C CA . PRO A 1 85 ? 0.445 -11.152 8.421 1.00 94.62 85 PRO A CA 1
ATOM 705 C C . PRO A 1 85 ? 0.008 -11.898 7.146 1.00 94.62 85 PRO A C 1
ATOM 707 O O . PRO A 1 85 ? 0.618 -12.901 6.769 1.00 94.62 85 PRO A O 1
ATOM 710 N N . TYR A 1 86 ? -1.067 -11.447 6.493 1.00 92.38 86 TYR A N 1
ATOM 711 C CA . TYR A 1 86 ? -1.563 -12.010 5.235 1.00 92.38 86 TYR A CA 1
ATOM 712 C C . TYR A 1 86 ? -1.041 -11.255 4.011 1.00 92.38 86 TYR A C 1
ATOM 714 O O . TYR A 1 86 ? -1.057 -11.798 2.910 1.00 92.38 86 TYR A O 1
ATOM 722 N N . PHE A 1 87 ? -0.564 -10.021 4.180 1.00 94.12 87 PHE A N 1
ATOM 723 C CA . PHE A 1 87 ? -0.158 -9.155 3.077 1.00 94.12 87 PHE A CA 1
ATOM 724 C C . PHE A 1 87 ? 0.932 -9.767 2.179 1.00 94.12 87 PHE A C 1
ATOM 726 O O . PHE A 1 87 ? 0.731 -9.758 0.963 1.00 94.12 87 PHE A O 1
ATOM 733 N N . PRO A 1 88 ? 2.008 -10.391 2.705 1.00 93.00 88 PRO A N 1
ATOM 734 C CA . PRO A 1 88 ? 3.023 -11.034 1.864 1.00 93.00 88 PRO A CA 1
ATOM 735 C C . PRO A 1 88 ? 2.497 -12.174 0.983 1.00 93.00 88 PRO A C 1
ATOM 737 O O . PRO A 1 88 ? 3.051 -12.433 -0.082 1.00 93.00 88 PRO A O 1
ATOM 740 N N . ARG A 1 89 ? 1.416 -12.852 1.392 1.00 91.25 89 ARG A N 1
ATOM 741 C CA . ARG A 1 89 ? 0.911 -14.065 0.720 1.00 91.25 89 ARG A CA 1
ATOM 742 C C . ARG A 1 89 ? 0.330 -13.790 -0.663 1.00 91.25 89 ARG A C 1
ATOM 744 O O . ARG A 1 89 ? 0.308 -14.674 -1.511 1.00 91.25 89 ARG A O 1
ATOM 751 N N . PHE A 1 90 ? -0.091 -12.553 -0.905 1.00 92.12 90 PHE A N 1
ATOM 752 C CA . PHE A 1 90 ? -0.659 -12.141 -2.183 1.00 92.12 90 PHE A CA 1
ATOM 753 C C . PHE A 1 90 ? 0.392 -11.920 -3.278 1.00 92.12 90 PHE A C 1
ATOM 755 O O . PHE A 1 90 ? 0.018 -11.813 -4.447 1.00 92.12 90 PHE A O 1
ATOM 762 N N . TYR A 1 91 ? 1.682 -11.871 -2.933 1.00 92.06 91 TYR A N 1
ATOM 763 C CA . TYR A 1 91 ? 2.764 -11.580 -3.872 1.00 92.06 91 TYR A CA 1
ATOM 764 C C . TYR A 1 91 ? 3.475 -12.858 -4.341 1.00 92.06 91 TYR A C 1
ATOM 766 O O . TYR A 1 91 ? 3.767 -13.774 -3.567 1.00 92.06 91 TYR A O 1
ATOM 774 N N . SER A 1 92 ? 3.769 -12.931 -5.642 1.00 88.81 92 SER A N 1
ATOM 775 C CA . SER A 1 92 ? 4.461 -14.074 -6.255 1.00 88.81 92 SER A CA 1
ATOM 776 C C . SER A 1 92 ? 5.886 -14.256 -5.752 1.00 88.81 92 SER A C 1
ATOM 778 O O . SER A 1 92 ? 6.387 -15.378 -5.680 1.00 88.81 92 SER A O 1
ATOM 780 N N . ASN A 1 93 ? 6.532 -13.144 -5.421 1.00 86.56 93 ASN A N 1
ATOM 781 C CA . ASN A 1 93 ? 7.881 -13.087 -4.893 1.00 86.56 93 ASN A CA 1
ATOM 782 C C . ASN A 1 93 ? 7.807 -12.863 -3.389 1.00 86.56 93 ASN A C 1
ATOM 784 O O . ASN A 1 93 ? 6.903 -12.178 -2.909 1.00 86.56 93 ASN A O 1
ATOM 788 N N . THR A 1 94 ? 8.759 -13.442 -2.660 1.00 82.75 94 THR A N 1
ATOM 789 C CA . THR A 1 94 ? 8.933 -13.116 -1.247 1.00 82.75 94 THR A CA 1
ATOM 790 C C . THR A 1 94 ? 9.251 -11.630 -1.110 1.00 82.75 94 THR A C 1
ATOM 792 O O . THR A 1 94 ? 9.893 -11.047 -1.984 1.00 82.75 94 THR A O 1
ATOM 795 N N . ILE A 1 95 ? 8.751 -11.037 -0.030 1.00 88.12 95 ILE A N 1
ATOM 796 C CA . ILE A 1 95 ? 8.976 -9.634 0.339 1.00 88.12 95 ILE A CA 1
ATOM 797 C C . ILE A 1 95 ? 9.630 -9.568 1.729 1.00 88.12 95 ILE A C 1
ATOM 799 O O . ILE A 1 95 ? 9.339 -8.693 2.541 1.00 88.12 95 ILE A O 1
ATOM 803 N N . ASP A 1 96 ? 10.474 -10.562 2.019 1.00 86.25 96 ASP A N 1
ATOM 804 C CA . ASP A 1 96 ? 11.107 -10.791 3.323 1.00 86.25 96 ASP A CA 1
ATOM 805 C C . ASP A 1 96 ? 12.152 -9.713 3.660 1.00 86.25 96 ASP A C 1
ATOM 807 O O . ASP A 1 96 ? 12.623 -9.630 4.793 1.00 86.25 96 ASP A O 1
ATOM 811 N N . GLU A 1 97 ? 12.526 -8.881 2.682 1.00 90.50 97 GLU A N 1
ATOM 812 C CA . GLU A 1 97 ? 13.376 -7.712 2.882 1.00 90.50 97 GLU A CA 1
ATOM 813 C C . GLU A 1 97 ? 12.705 -6.608 3.713 1.00 90.50 97 GLU A C 1
ATOM 815 O O . GLU A 1 97 ? 13.409 -5.760 4.262 1.00 90.50 97 GLU A O 1
ATOM 820 N N . PHE A 1 98 ? 11.373 -6.616 3.824 1.00 92.31 98 PHE A N 1
ATOM 821 C CA . PHE A 1 98 ? 10.636 -5.638 4.615 1.00 92.31 98 PHE A CA 1
ATOM 822 C C . PHE A 1 98 ? 10.421 -6.138 6.042 1.00 92.31 98 PHE A C 1
ATOM 824 O O . PHE A 1 98 ? 9.908 -7.231 6.287 1.00 92.31 98 PHE A O 1
ATOM 831 N N . SER A 1 99 ? 10.748 -5.285 7.007 1.00 95.38 99 SER A N 1
ATOM 832 C CA . SER A 1 99 ? 10.341 -5.476 8.394 1.00 95.38 99 SER A CA 1
ATOM 833 C C . SER A 1 99 ? 8.821 -5.394 8.534 1.00 95.38 99 SER A C 1
ATOM 835 O O . SER A 1 99 ? 8.115 -4.812 7.706 1.00 95.38 99 SER A O 1
ATOM 837 N N . LYS A 1 100 ? 8.302 -5.913 9.646 1.00 95.38 100 LYS A N 1
ATOM 838 C CA . LYS A 1 100 ? 6.885 -5.777 9.994 1.00 95.38 100 LYS A CA 1
ATOM 839 C C . LYS A 1 100 ? 6.443 -4.311 10.022 1.00 95.38 100 LYS A C 1
ATOM 841 O O . LYS A 1 100 ? 5.372 -3.965 9.533 1.00 95.38 100 LYS A O 1
ATOM 846 N N . GLU A 1 101 ? 7.260 -3.434 10.595 1.00 96.12 101 GLU A N 1
ATOM 847 C CA . GLU A 1 101 ? 7.017 -1.991 10.642 1.00 96.12 101 GLU A CA 1
ATOM 848 C C . GLU A 1 101 ? 7.022 -1.377 9.230 1.00 96.12 101 GLU A C 1
ATOM 850 O O . GLU A 1 101 ? 6.155 -0.554 8.917 1.00 96.12 101 GLU A O 1
ATOM 855 N N . GLU A 1 102 ? 7.950 -1.850 8.389 1.00 94.75 102 GLU A N 1
ATOM 856 C CA . GLU A 1 102 ? 8.003 -1.778 6.919 1.00 94.75 102 GLU A CA 1
ATOM 857 C C . GLU A 1 102 ? 6.617 -1.925 6.275 1.00 94.75 102 GLU A C 1
ATOM 859 O O . GLU A 1 102 ? 6.022 -0.996 5.708 1.00 94.75 102 GLU A O 1
ATOM 864 N N . LEU A 1 103 ? 6.085 -3.136 6.427 1.00 95.50 103 LEU A N 1
ATOM 865 C CA . LEU A 1 103 ? 4.829 -3.583 5.835 1.00 95.50 103 LEU A CA 1
ATOM 866 C C . LEU A 1 103 ? 3.625 -2.834 6.398 1.00 95.50 103 LEU A C 1
ATOM 868 O O . LEU A 1 103 ? 2.772 -2.384 5.637 1.00 95.50 103 LEU A O 1
ATOM 872 N N . ILE A 1 104 ? 3.562 -2.625 7.715 1.00 96.75 104 ILE A N 1
ATOM 873 C CA . ILE A 1 104 ? 2.483 -1.854 8.348 1.00 96.75 104 ILE A CA 1
ATOM 874 C C . ILE A 1 104 ? 2.421 -0.445 7.758 1.00 96.75 104 ILE A C 1
ATOM 876 O O . ILE A 1 104 ? 1.335 0.034 7.429 1.00 96.75 104 ILE A O 1
ATOM 880 N N . LYS A 1 105 ? 3.567 0.230 7.613 1.00 95.00 105 LYS A N 1
ATOM 881 C CA . LYS A 1 105 ? 3.624 1.582 7.046 1.00 95.00 105 LYS A CA 1
ATOM 882 C C . LYS A 1 105 ? 3.162 1.592 5.590 1.00 95.00 105 LYS A C 1
ATOM 884 O O . LYS A 1 105 ? 2.401 2.481 5.213 1.00 95.00 105 LYS A O 1
ATOM 889 N N . MET A 1 106 ? 3.590 0.612 4.799 1.00 94.62 106 MET A N 1
ATOM 890 C CA . MET A 1 106 ? 3.181 0.458 3.402 1.00 94.62 106 MET A CA 1
ATOM 891 C C . MET A 1 106 ? 1.669 0.245 3.287 1.00 94.62 106 MET A C 1
ATOM 893 O O . MET A 1 106 ? 0.985 1.034 2.638 1.00 94.62 106 MET A O 1
ATOM 897 N N . ILE A 1 107 ? 1.125 -0.737 4.014 1.00 96.00 107 ILE A N 1
ATOM 898 C CA . ILE A 1 107 ? -0.314 -1.018 4.052 1.00 96.00 107 ILE A CA 1
ATOM 899 C C . ILE A 1 107 ? -1.079 0.230 4.485 1.00 96.00 107 ILE A C 1
ATOM 901 O O . ILE A 1 107 ? -2.067 0.587 3.848 1.00 96.00 107 ILE A O 1
ATOM 905 N N . PHE A 1 108 ? -0.616 0.928 5.526 1.00 96.12 108 PHE A N 1
ATOM 906 C CA . PHE A 1 108 ? -1.242 2.154 6.013 1.00 96.12 108 PHE A CA 1
ATOM 907 C C . PHE A 1 108 ? -1.359 3.203 4.923 1.00 96.12 108 PHE A C 1
ATOM 909 O O . PHE A 1 108 ? -2.445 3.740 4.697 1.00 96.12 108 PHE A O 1
ATOM 916 N N . VAL A 1 109 ? -0.240 3.527 4.283 1.00 94.25 109 VAL A N 1
ATOM 917 C CA . VAL A 1 109 ? -0.174 4.637 3.340 1.00 94.25 109 VAL A CA 1
ATOM 918 C C . VAL A 1 109 ? -0.939 4.305 2.062 1.00 94.25 109 VAL A C 1
ATOM 920 O O . VAL A 1 109 ? -1.785 5.091 1.629 1.00 94.25 109 VAL A O 1
ATOM 923 N N . ASP A 1 110 ? -0.708 3.120 1.507 1.00 93.81 110 ASP A N 1
ATOM 924 C CA . ASP A 1 110 ? -1.242 2.736 0.204 1.00 93.81 110 ASP A CA 1
ATOM 925 C C . ASP A 1 110 ? -2.744 2.438 0.273 1.00 93.81 110 ASP A C 1
ATOM 927 O O . ASP A 1 110 ? -3.504 2.900 -0.578 1.00 93.81 110 ASP A O 1
ATOM 931 N N . SER A 1 111 ? -3.223 1.769 1.329 1.00 95.12 111 SER A N 1
ATOM 932 C CA . SER A 1 111 ? -4.670 1.565 1.501 1.00 95.12 111 SER A CA 1
ATOM 933 C C . SER A 1 111 ? -5.413 2.883 1.743 1.00 95.12 111 SER A C 1
ATOM 935 O O . SER A 1 111 ? -6.481 3.093 1.170 1.00 95.12 111 SER A O 1
ATOM 937 N N . SER A 1 112 ? -4.842 3.817 2.517 1.00 94.19 112 SER A N 1
ATOM 938 C CA . SER A 1 112 ? -5.462 5.132 2.751 1.00 94.19 112 SER A CA 1
ATOM 939 C C . SER A 1 112 ? -5.543 5.962 1.468 1.00 94.19 112 SER A C 1
ATOM 941 O O . SER A 1 112 ? -6.545 6.641 1.236 1.00 94.19 112 SER A O 1
ATOM 943 N N . LEU A 1 113 ? -4.500 5.910 0.630 1.00 91.75 113 LEU A N 1
ATOM 944 C CA . LEU A 1 113 ? -4.498 6.516 -0.702 1.00 91.75 113 LEU A CA 1
ATOM 945 C C . LEU A 1 113 ? -5.649 5.965 -1.549 1.00 91.75 113 LEU A C 1
ATOM 947 O O . LEU A 1 113 ? -6.424 6.746 -2.103 1.00 91.75 113 LEU A O 1
ATOM 951 N N . ILE A 1 114 ? -5.757 4.637 -1.632 1.00 92.12 114 ILE A N 1
ATOM 952 C CA . ILE A 1 114 ? -6.756 3.948 -2.454 1.00 92.12 114 ILE A CA 1
ATOM 953 C C . ILE A 1 114 ? -8.176 4.281 -1.976 1.00 92.12 114 ILE A C 1
ATOM 955 O O . ILE A 1 114 ? -9.012 4.691 -2.783 1.00 92.12 114 ILE A O 1
ATOM 959 N N . PHE A 1 115 ? -8.448 4.195 -0.669 1.00 91.94 115 PHE A N 1
ATOM 960 C CA . PHE A 1 115 ? -9.772 4.512 -0.127 1.00 91.94 115 PHE A CA 1
ATOM 961 C C . PHE A 1 115 ? -10.160 5.980 -0.315 1.00 91.94 115 PHE A C 1
ATOM 963 O O . PHE A 1 115 ? -11.269 6.261 -0.767 1.00 91.94 115 PHE A O 1
ATOM 970 N N . GLU A 1 116 ? -9.263 6.930 -0.030 1.00 90.25 116 GLU A N 1
ATOM 971 C CA . GLU A 1 116 ? -9.558 8.349 -0.266 1.00 90.25 116 GLU A CA 1
ATOM 972 C C . GLU A 1 116 ? -9.796 8.634 -1.751 1.00 90.25 116 GLU A C 1
ATOM 974 O O . GLU A 1 116 ? -10.664 9.444 -2.088 1.00 90.25 116 GLU A O 1
ATOM 979 N N . ASN A 1 117 ? -9.063 7.963 -2.645 1.00 87.38 117 ASN A N 1
ATOM 980 C CA . ASN A 1 117 ? -9.286 8.088 -4.078 1.00 87.38 117 ASN A CA 1
ATOM 981 C C . ASN A 1 117 ? -10.685 7.598 -4.488 1.00 87.38 117 ASN A C 1
ATOM 983 O O . ASN A 1 117 ? -11.379 8.290 -5.241 1.00 87.38 117 ASN A O 1
ATOM 987 N N . PHE A 1 118 ? -11.141 6.459 -3.958 1.00 85.94 118 PHE A N 1
ATOM 988 C CA . PHE A 1 118 ? -12.506 5.981 -4.195 1.00 85.94 118 PHE A CA 1
ATOM 989 C C . PHE A 1 118 ? -13.558 6.961 -3.666 1.00 85.94 118 PHE A C 1
ATOM 991 O O . PHE A 1 118 ? -14.463 7.333 -4.417 1.00 85.94 118 PHE A O 1
ATOM 998 N N . CYS A 1 119 ? -13.402 7.477 -2.442 1.00 84.12 119 CYS A N 1
ATOM 999 C CA . CYS A 1 119 ? -14.323 8.474 -1.880 1.00 84.12 119 CYS A CA 1
ATOM 1000 C C . CYS A 1 119 ? -14.411 9.747 -2.740 1.00 84.12 119 CYS A C 1
ATOM 1002 O O . CYS A 1 119 ? -15.497 10.286 -2.961 1.00 84.12 119 CYS A O 1
ATOM 1004 N N . ARG A 1 120 ? -13.279 10.247 -3.253 1.00 83.50 120 ARG A N 1
ATOM 1005 C CA . ARG A 1 120 ? -13.255 11.434 -4.128 1.00 83.50 120 ARG A CA 1
ATOM 1006 C C . ARG A 1 120 ? -13.885 11.183 -5.491 1.00 83.50 120 ARG A C 1
ATOM 1008 O O . ARG A 1 120 ? -14.534 12.081 -6.022 1.00 83.50 120 ARG A O 1
ATOM 1015 N N . SER A 1 121 ? -13.688 9.988 -6.041 1.00 79.69 121 SER A N 1
ATOM 1016 C CA . SER A 1 121 ? -14.214 9.605 -7.354 1.00 79.69 121 SER A CA 1
ATOM 1017 C C . SER A 1 121 ? -15.730 9.411 -7.324 1.00 79.69 121 SER A C 1
ATOM 1019 O O . SER A 1 121 ? -16.422 9.797 -8.264 1.00 79.69 121 SER A O 1
ATOM 1021 N N . TYR A 1 122 ? -16.259 8.856 -6.229 1.00 75.69 122 TYR A N 1
ATOM 1022 C CA . TYR A 1 122 ? -17.693 8.623 -6.070 1.00 75.69 122 TYR A CA 1
ATOM 1023 C C . TYR A 1 122 ? -18.473 9.916 -5.788 1.00 75.69 122 TYR A C 1
ATOM 1025 O O . TYR A 1 122 ? -19.570 10.126 -6.310 1.00 75.69 122 TYR A O 1
ATOM 1033 N N . ASN A 1 123 ? -17.900 10.832 -5.003 1.00 71.62 123 ASN A N 1
ATOM 1034 C CA . ASN A 1 123 ? -18.619 12.000 -4.512 1.00 71.62 123 ASN A CA 1
ATOM 1035 C C . ASN A 1 123 ? -18.105 13.308 -5.143 1.00 71.62 123 ASN A C 1
ATOM 1037 O O . ASN A 1 123 ? -17.143 13.930 -4.684 1.00 71.62 123 ASN A O 1
ATOM 1041 N N . LYS A 1 124 ? -18.814 13.768 -6.190 1.00 64.25 124 LYS A N 1
ATOM 1042 C CA . LYS A 1 124 ? -18.482 14.966 -6.993 1.00 64.25 124 LYS A CA 1
ATOM 1043 C C . LYS A 1 124 ? -18.279 16.247 -6.172 1.00 64.25 124 LYS A C 1
ATOM 1045 O O . LYS A 1 124 ? -17.537 17.120 -6.613 1.00 64.25 124 LYS A O 1
ATOM 1050 N N . LYS A 1 125 ? -18.874 16.367 -4.975 1.00 63.31 125 LYS A N 1
ATOM 1051 C CA . LYS A 1 125 ? -18.664 17.522 -4.075 1.00 63.31 125 LYS A CA 1
ATOM 1052 C C . LYS A 1 125 ? -17.221 17.622 -3.567 1.00 63.31 125 LYS A C 1
ATOM 1054 O O . LYS A 1 125 ? -16.775 18.704 -3.200 1.00 63.31 125 LYS A O 1
ATOM 1059 N N . PHE A 1 126 ? -16.493 16.507 -3.558 1.00 57.91 126 PHE A N 1
ATOM 1060 C CA . PHE A 1 126 ? -15.107 16.414 -3.098 1.00 57.91 126 PHE A CA 1
ATOM 1061 C C . PHE A 1 126 ? -14.094 16.299 -4.240 1.00 57.91 126 PHE A C 1
ATOM 1063 O O . PHE A 1 126 ? -12.890 16.246 -3.986 1.00 57.91 126 PHE A O 1
ATOM 1070 N N . SER A 1 127 ? -14.565 16.316 -5.489 1.00 59.06 127 SER A N 1
ATOM 1071 C CA . SER A 1 127 ? -13.742 16.321 -6.697 1.00 59.06 127 SER A CA 1
ATOM 1072 C C . SER A 1 127 ? -13.149 17.712 -6.943 1.00 59.06 127 SER A C 1
ATOM 1074 O O . SER A 1 127 ? -13.413 18.346 -7.962 1.00 59.06 127 SER A O 1
ATOM 1076 N N . THR A 1 128 ? -12.361 18.237 -6.004 1.00 54.84 128 THR A N 1
ATOM 1077 C CA . THR A 1 128 ? -11.632 19.493 -6.243 1.00 54.84 128 THR A CA 1
ATOM 1078 C C . THR A 1 128 ? -10.321 19.261 -6.990 1.00 54.84 128 THR A C 1
ATOM 1080 O O . THR A 1 128 ? -9.848 20.186 -7.644 1.00 54.84 128 THR A O 1
ATOM 1083 N N . LYS A 1 129 ? -9.768 18.035 -6.967 1.00 61.69 129 LYS A N 1
ATOM 1084 C CA . LYS A 1 129 ? -8.675 17.562 -7.837 1.00 61.69 129 LYS A CA 1
ATOM 1085 C C . LYS A 1 129 ? -8.785 16.045 -8.018 1.00 61.69 129 LYS A C 1
ATOM 1087 O O . LYS A 1 129 ? -8.605 15.314 -7.044 1.00 61.69 129 LYS A O 1
ATOM 1092 N N . ALA A 1 130 ? -9.091 15.589 -9.232 1.00 63.94 130 ALA A N 1
ATOM 1093 C CA . ALA A 1 130 ? -8.936 14.182 -9.596 1.00 63.94 130 ALA A CA 1
ATOM 1094 C C . ALA A 1 130 ? -7.466 13.759 -9.420 1.00 63.94 130 ALA A C 1
ATOM 1096 O O . ALA A 1 130 ? -6.568 14.613 -9.426 1.00 63.94 130 ALA A O 1
ATOM 1097 N N . LEU A 1 131 ? -7.215 12.459 -9.249 1.00 70.75 131 LEU A N 1
ATOM 1098 C CA . LEU A 1 131 ? -5.851 11.958 -9.382 1.00 70.75 131 LEU A CA 1
ATOM 1099 C C . LEU A 1 131 ? -5.309 12.338 -10.767 1.00 70.75 131 LEU A C 1
ATOM 1101 O O . LEU A 1 131 ? -6.057 12.251 -11.741 1.00 70.75 131 LEU A O 1
ATOM 1105 N N . PRO A 1 132 ? -4.036 12.756 -10.872 1.00 76.12 132 PRO A N 1
ATOM 1106 C CA . PRO A 1 132 ? -3.399 12.912 -12.171 1.00 76.12 132 PRO A CA 1
ATOM 1107 C C . PRO A 1 132 ? -3.488 11.607 -12.969 1.00 76.12 132 PRO A C 1
ATOM 1109 O O . PRO A 1 132 ? -3.335 10.529 -12.391 1.00 76.12 132 PRO A O 1
ATOM 1112 N N . ASP A 1 133 ? -3.659 11.701 -14.289 1.00 78.44 133 ASP A N 1
ATOM 1113 C CA . ASP A 1 133 ? -3.737 10.532 -15.179 1.00 78.44 133 ASP A CA 1
ATOM 1114 C C . ASP A 1 133 ? -2.533 9.592 -15.019 1.00 78.44 133 ASP A C 1
ATOM 1116 O O . ASP A 1 133 ? -2.664 8.373 -15.128 1.00 78.44 133 ASP A O 1
ATOM 1120 N N . SER A 1 134 ? -1.363 10.144 -14.688 1.00 79.00 134 SER A N 1
ATOM 1121 C CA . SER A 1 134 ? -0.156 9.371 -14.391 1.00 79.00 134 SER A CA 1
ATOM 1122 C C . SER A 1 134 ? -0.311 8.462 -13.169 1.00 79.00 134 SER A C 1
ATOM 1124 O O . SER A 1 134 ? 0.140 7.325 -13.199 1.00 79.00 134 SER A O 1
ATOM 1126 N N . VAL A 1 135 ? -1.005 8.912 -12.120 1.00 81.12 135 VAL A N 1
ATOM 1127 C CA . VAL A 1 135 ? -1.270 8.107 -10.916 1.00 81.12 135 VAL A CA 1
ATOM 1128 C C . VAL A 1 135 ? -2.273 6.995 -11.217 1.00 81.12 135 VAL A C 1
ATOM 1130 O O . VAL A 1 135 ? -2.116 5.874 -10.734 1.00 81.12 135 VAL A O 1
ATOM 1133 N N . ILE A 1 136 ? -3.288 7.282 -12.039 1.00 80.69 136 ILE A N 1
ATOM 1134 C CA . ILE A 1 136 ? -4.262 6.274 -12.480 1.00 80.69 136 ILE A CA 1
ATOM 1135 C C . ILE A 1 136 ? -3.555 5.208 -13.319 1.00 80.69 136 ILE A C 1
ATOM 1137 O O . ILE A 1 136 ? -3.729 4.022 -13.063 1.00 80.69 136 ILE A O 1
ATOM 1141 N N . THR A 1 137 ? -2.722 5.630 -14.271 1.00 85.44 137 THR A N 1
ATOM 1142 C CA . THR A 1 137 ? -1.951 4.731 -15.142 1.00 85.44 137 THR A CA 1
ATOM 1143 C C . THR A 1 137 ? -1.030 3.829 -14.329 1.00 85.44 137 THR A C 1
ATOM 1145 O O . THR A 1 137 ? -1.036 2.616 -14.519 1.00 85.44 137 THR A O 1
ATOM 1148 N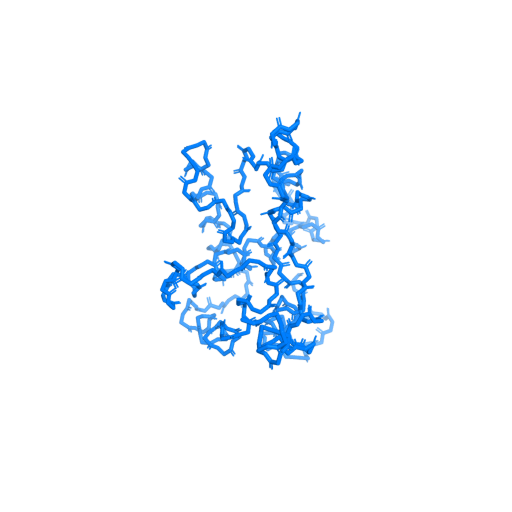 N . ASP A 1 138 ? -0.305 4.396 -13.366 1.00 88.38 138 ASP A N 1
ATOM 1149 C CA . ASP A 1 138 ? 0.566 3.630 -12.481 1.00 88.38 138 ASP A CA 1
ATOM 1150 C C . ASP A 1 138 ? -0.206 2.624 -11.629 1.00 88.38 138 ASP A C 1
ATOM 1152 O O . ASP A 1 138 ? 0.249 1.498 -11.452 1.00 88.38 138 ASP A O 1
ATOM 1156 N N . SER A 1 139 ? -1.390 2.993 -11.134 1.00 83.44 139 SER A N 1
ATOM 1157 C CA . SER A 1 139 ? -2.246 2.095 -10.344 1.00 83.44 139 SER A CA 1
ATOM 1158 C C . SER A 1 139 ? -2.776 0.903 -11.153 1.00 83.44 139 SER A C 1
ATOM 1160 O O . SER A 1 139 ? -3.366 -0.001 -10.571 1.00 83.44 139 SER A O 1
ATOM 1162 N N . LEU A 1 140 ? -2.597 0.888 -12.480 1.00 85.75 140 LEU A N 1
ATOM 1163 C CA . LEU A 1 140 ? -2.962 -0.220 -13.371 1.00 85.75 140 LEU A CA 1
ATOM 1164 C C . LEU A 1 140 ? -1.760 -1.098 -13.764 1.00 85.75 140 LEU A C 1
ATOM 1166 O O . LEU A 1 140 ? -1.951 -2.127 -14.414 1.00 85.75 140 LEU A O 1
ATOM 1170 N N . LEU A 1 141 ? -0.528 -0.721 -13.398 1.00 89.88 141 LEU A N 1
ATOM 1171 C CA . LEU A 1 141 ? 0.667 -1.509 -13.710 1.00 89.88 141 LEU A CA 1
ATOM 1172 C C . LEU A 1 141 ? 0.694 -2.800 -12.895 1.00 89.88 141 LEU A C 1
ATOM 1174 O O . LEU A 1 141 ? 0.446 -2.786 -11.691 1.00 89.88 141 LEU A O 1
ATOM 1178 N N . LEU A 1 142 ? 1.058 -3.911 -13.539 1.00 87.25 142 LEU A N 1
ATOM 1179 C CA . LEU A 1 142 ? 1.044 -5.241 -12.920 1.00 87.25 142 LEU A CA 1
ATOM 1180 C C . LEU A 1 142 ? 1.905 -5.321 -11.648 1.00 87.25 142 LEU A C 1
ATOM 1182 O O . LEU A 1 142 ? 1.498 -5.941 -10.669 1.00 87.25 142 LEU A O 1
ATOM 1186 N N . GLU A 1 143 ? 3.069 -4.669 -11.656 1.00 88.94 143 GLU A N 1
ATOM 1187 C CA . GLU A 1 143 ? 4.002 -4.655 -10.525 1.00 88.94 143 GLU A CA 1
ATOM 1188 C C . GLU A 1 143 ? 3.673 -3.574 -9.475 1.00 88.94 143 GLU A C 1
ATOM 1190 O O . GLU A 1 143 ? 4.400 -3.414 -8.502 1.00 88.94 143 GLU A O 1
ATOM 1195 N N . ASN A 1 144 ? 2.563 -2.849 -9.630 1.00 91.31 144 ASN A N 1
ATOM 1196 C CA . ASN A 1 144 ? 2.195 -1.710 -8.787 1.00 91.31 144 ASN A CA 1
ATOM 1197 C C . ASN A 1 144 ? 0.785 -1.857 -8.193 1.00 91.31 144 ASN A C 1
ATOM 1199 O O . ASN A 1 144 ? -0.017 -0.922 -8.189 1.00 91.31 144 ASN A O 1
ATOM 1203 N N . GLN A 1 145 ? 0.450 -3.077 -7.773 1.00 90.38 145 GLN A N 1
ATOM 1204 C CA . GLN A 1 145 ? -0.885 -3.441 -7.305 1.00 90.38 145 GLN A CA 1
ATOM 1205 C C . GLN A 1 145 ? -0.947 -3.583 -5.785 1.00 90.38 145 GLN A C 1
ATOM 1207 O O . GLN A 1 145 ? 0.043 -3.873 -5.117 1.00 90.38 145 GLN A O 1
ATOM 1212 N N . PHE A 1 146 ? -2.163 -3.447 -5.255 1.00 92.88 146 PHE A N 1
ATOM 1213 C CA . PHE A 1 146 ? -2.494 -3.751 -3.868 1.00 92.88 146 PHE A CA 1
ATOM 1214 C C . PHE A 1 146 ? -3.547 -4.873 -3.823 1.00 92.88 146 PHE A C 1
ATOM 1216 O O . PHE A 1 146 ? -4.501 -4.825 -4.604 1.00 92.88 146 PHE A O 1
ATOM 1223 N N . PRO A 1 147 ? -3.448 -5.867 -2.918 1.00 93.44 147 PRO A N 1
ATOM 1224 C CA . PRO A 1 147 ? -4.379 -6.991 -2.920 1.00 93.44 147 PRO A CA 1
ATOM 1225 C C . PRO A 1 147 ? -5.812 -6.551 -2.605 1.00 93.44 147 PRO A C 1
ATOM 1227 O O . PRO A 1 147 ? -6.104 -6.107 -1.490 1.00 93.44 147 PRO A O 1
ATOM 1230 N N . PHE A 1 148 ? -6.733 -6.721 -3.559 1.00 91.56 148 PHE A N 1
ATOM 1231 C CA . PHE A 1 148 ? -8.135 -6.330 -3.375 1.00 91.56 148 PHE A CA 1
ATOM 1232 C C . PHE A 1 148 ? -8.784 -7.027 -2.173 1.00 91.56 148 PHE A C 1
ATOM 1234 O O . PHE A 1 148 ? -9.459 -6.376 -1.384 1.00 91.56 148 PHE A O 1
ATOM 1241 N N . SER A 1 149 ? -8.524 -8.322 -1.966 1.00 91.25 149 SER A N 1
ATOM 1242 C CA . SER A 1 149 ? -9.054 -9.0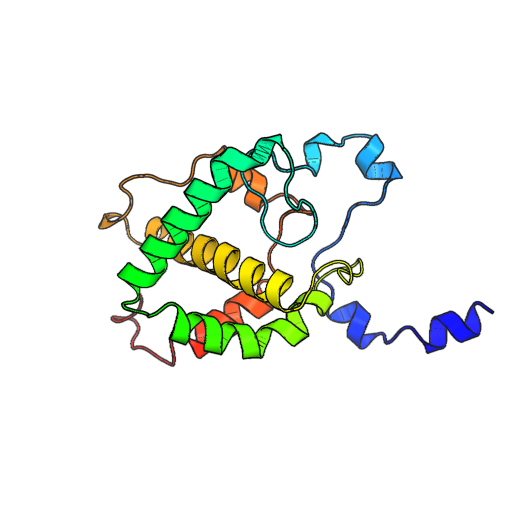66 -0.814 1.00 91.25 149 SER A CA 1
ATOM 1243 C C . SER A 1 149 ? -8.627 -8.462 0.531 1.00 91.25 149 SER A C 1
ATOM 1245 O O . SER A 1 149 ? -9.402 -8.452 1.490 1.00 91.25 149 SER A O 1
ATOM 1247 N N . LEU A 1 150 ? -7.410 -7.911 0.605 1.00 94.00 150 LEU A N 1
ATOM 1248 C CA . LEU A 1 150 ? -6.917 -7.236 1.803 1.00 94.00 150 LEU A CA 1
ATOM 1249 C C . LEU A 1 150 ? -7.563 -5.852 1.974 1.00 94.00 150 LEU A C 1
ATOM 1251 O O . LEU A 1 150 ? -7.929 -5.499 3.094 1.00 94.00 150 LEU A O 1
ATOM 1255 N N . LEU A 1 151 ? -7.784 -5.105 0.880 1.00 94.12 151 LEU A N 1
ATOM 1256 C CA . LEU A 1 151 ? -8.581 -3.867 0.910 1.00 94.12 151 LEU A CA 1
ATOM 1257 C C . LEU A 1 151 ? -10.006 -4.137 1.381 1.00 94.12 151 LEU A C 1
ATOM 1259 O O . LEU A 1 151 ? -10.487 -3.438 2.263 1.00 94.12 151 LEU A O 1
ATOM 1263 N N . GLN A 1 152 ? -10.667 -5.161 0.848 1.00 93.06 152 GLN A N 1
ATOM 1264 C CA . GLN A 1 152 ? -12.021 -5.524 1.256 1.00 93.06 152 GLN A CA 1
ATOM 1265 C C . GLN A 1 152 ? -12.070 -5.845 2.754 1.00 93.06 152 GLN A C 1
ATOM 1267 O O . GLN A 1 152 ? -12.908 -5.314 3.473 1.00 93.06 152 GLN A O 1
ATOM 1272 N N . THR A 1 153 ? -11.107 -6.626 3.251 1.00 93.25 153 THR A N 1
ATOM 1273 C CA . THR A 1 153 ? -11.011 -6.955 4.681 1.00 93.25 153 THR A CA 1
ATOM 1274 C C . THR A 1 153 ? -10.829 -5.705 5.547 1.00 93.25 153 THR A C 1
ATOM 1276 O O . THR A 1 153 ? -11.480 -5.570 6.584 1.00 93.25 153 THR A O 1
ATOM 1279 N N . LEU A 1 154 ? -9.955 -4.779 5.135 1.00 94.00 154 LEU A N 1
ATOM 1280 C CA . LEU A 1 154 ? -9.768 -3.497 5.819 1.00 94.00 154 LEU A CA 1
ATOM 1281 C C . LEU A 1 154 ? -11.051 -2.662 5.802 1.00 94.00 154 LEU A C 1
ATOM 1283 O O . LEU A 1 154 ? -11.435 -2.123 6.837 1.00 94.00 154 LEU A O 1
ATOM 1287 N N . PHE A 1 155 ? -11.722 -2.586 4.653 1.00 90.88 155 PHE A N 1
ATOM 1288 C CA . PHE A 1 155 ? -12.976 -1.862 4.485 1.00 90.88 155 PHE A CA 1
ATOM 1289 C C . PHE A 1 155 ? -14.063 -2.415 5.411 1.00 90.88 155 PHE A C 1
ATOM 1291 O O . PHE A 1 155 ? -14.655 -1.655 6.170 1.00 90.88 155 PHE A O 1
ATOM 1298 N N . ASP A 1 156 ? -14.271 -3.731 5.423 1.00 89.94 156 ASP A N 1
ATOM 1299 C CA . ASP A 1 156 ? -15.310 -4.386 6.225 1.00 89.94 156 ASP A CA 1
ATOM 1300 C C . ASP A 1 156 ? -15.072 -4.226 7.732 1.00 89.94 156 ASP A C 1
ATOM 1302 O O . ASP A 1 156 ? -16.011 -4.012 8.503 1.00 89.94 156 ASP A O 1
ATOM 1306 N N . LYS A 1 157 ? -13.807 -4.302 8.164 1.00 85.75 157 LYS A N 1
ATOM 1307 C CA . LYS A 1 157 ? -13.417 -4.078 9.566 1.00 85.75 157 LYS A CA 1
ATOM 1308 C C . LYS A 1 157 ? -13.640 -2.635 10.006 1.00 85.75 157 LYS A C 1
ATOM 1310 O O . LYS A 1 157 ? -13.960 -2.383 11.167 1.00 85.75 157 LYS A O 1
ATOM 1315 N N . PHE A 1 158 ? -13.432 -1.699 9.090 1.00 82.56 158 PHE A N 1
ATOM 1316 C CA . PHE A 1 158 ? -13.403 -0.275 9.380 1.00 82.56 158 PHE A CA 1
ATOM 1317 C C . PHE A 1 158 ? -14.752 0.425 9.208 1.00 82.56 158 PHE A C 1
ATOM 1319 O O . PHE A 1 158 ? -15.084 1.333 9.970 1.00 82.56 158 PHE A O 1
ATOM 1326 N N . PHE A 1 159 ? -15.557 -0.039 8.256 1.00 75.81 159 PHE A N 1
ATOM 1327 C CA . PHE A 1 159 ? -16.933 0.378 8.023 1.00 75.81 159 PHE A CA 1
ATOM 1328 C C . PHE A 1 159 ? -17.894 -0.767 8.384 1.00 75.81 159 PHE A C 1
ATOM 1330 O O . PHE A 1 159 ? -18.594 -1.284 7.510 1.00 75.81 159 PHE A O 1
ATOM 1337 N N . PRO A 1 160 ? -17.963 -1.205 9.655 1.00 64.44 160 PRO A N 1
ATOM 1338 C CA . PRO A 1 160 ? -18.882 -2.269 10.034 1.00 64.44 160 PRO A CA 1
ATOM 1339 C C . PRO A 1 160 ? -20.313 -1.820 9.735 1.00 64.44 160 PRO A C 1
ATOM 1341 O O . PRO A 1 160 ? -20.723 -0.794 10.273 1.00 64.44 160 PRO A O 1
ATOM 1344 N N . LYS A 1 161 ? -21.027 -2.563 8.866 1.00 51.62 161 LYS A N 1
ATOM 1345 C CA . LYS A 1 161 ? -22.437 -2.381 8.437 1.00 51.62 161 LYS A CA 1
ATOM 1346 C C . LYS A 1 161 ? -23.022 -1.011 8.797 1.00 51.62 161 LYS A C 1
ATOM 1348 O O . LYS A 1 161 ? -23.990 -0.900 9.548 1.00 51.62 161 LYS A O 1
ATOM 1353 N N . ARG A 1 162 ? -22.403 0.038 8.269 1.00 49.56 162 ARG A N 1
ATOM 1354 C CA . ARG A 1 162 ? -22.965 1.378 8.284 1.00 49.56 162 ARG A CA 1
ATOM 1355 C C . ARG A 1 162 ? -24.126 1.361 7.298 1.00 49.56 162 ARG A C 1
ATOM 1357 O O . ARG A 1 162 ? -24.033 0.711 6.256 1.00 49.56 162 ARG A O 1
ATOM 1364 N N . SER A 1 163 ? -25.245 1.978 7.668 1.00 49.12 163 SER A N 1
ATOM 1365 C CA . SER A 1 163 ? -26.351 2.164 6.730 1.00 49.12 163 SER A CA 1
ATOM 1366 C C . SER A 1 163 ? -25.795 2.817 5.455 1.00 49.12 163 SER A C 1
ATOM 1368 O O . SER A 1 163 ? -24.799 3.536 5.534 1.00 49.12 163 SER A O 1
ATOM 1370 N N . ASN A 1 164 ? -26.366 2.543 4.277 1.00 51.34 164 ASN A N 1
ATOM 1371 C CA . ASN A 1 164 ? -25.843 3.071 3.003 1.00 51.34 164 ASN A CA 1
ATOM 1372 C C . ASN A 1 164 ? -25.682 4.610 2.995 1.00 51.34 164 ASN A C 1
ATOM 1374 O O . ASN A 1 164 ? -24.975 5.137 2.142 1.00 51.34 164 ASN A O 1
ATOM 1378 N N . ASP A 1 165 ? -26.296 5.306 3.956 1.00 50.84 165 ASP A N 1
ATOM 1379 C CA . ASP A 1 165 ? -26.238 6.753 4.151 1.00 50.84 165 ASP A CA 1
ATOM 1380 C C . ASP A 1 165 ? -24.998 7.242 4.941 1.00 50.84 165 ASP A C 1
ATOM 1382 O O . ASP A 1 165 ? -24.721 8.439 4.961 1.00 50.84 165 ASP A O 1
ATOM 1386 N N . ASP A 1 166 ? -24.225 6.339 5.562 1.00 49.28 166 ASP A N 1
ATOM 1387 C CA . ASP A 1 166 ? -23.050 6.647 6.402 1.00 49.28 166 ASP A CA 1
ATOM 1388 C C . ASP A 1 166 ? -21.698 6.302 5.729 1.00 49.28 166 ASP A C 1
ATOM 1390 O O . ASP A 1 166 ? -20.629 6.408 6.352 1.00 49.28 166 ASP A O 1
ATOM 1394 N N . ILE A 1 167 ? -21.737 5.855 4.468 1.00 54.34 167 ILE A N 1
ATOM 1395 C CA . ILE A 1 167 ? -20.556 5.672 3.614 1.00 54.34 167 ILE A CA 1
ATOM 1396 C C . ILE A 1 167 ? -20.272 7.027 2.925 1.00 54.34 167 ILE A C 1
ATOM 1398 O O . ILE A 1 167 ? -21.173 7.556 2.275 1.00 54.34 167 ILE A O 1
ATOM 1402 N N . PRO A 1 168 ? -19.072 7.625 3.086 1.00 52.59 168 PRO A N 1
ATOM 1403 C CA . PRO A 1 168 ? -18.737 8.947 2.533 1.00 52.59 168 PRO A CA 1
ATOM 1404 C C . PRO A 1 168 ? -18.898 9.112 1.011 1.00 52.59 168 PRO A C 1
ATOM 1406 O O . PRO A 1 168 ? -18.575 8.152 0.277 1.00 52.59 168 PRO A O 1
#

Secondary structure (DSSP, 8-state):
-HHHHHHH--HHHHHT--B-PPPHHHHHH-GGGTS-SS---SSSSTT-GGGHHHHHHHHHHHHHHHHHHT--HHHHHHHHHHHGGGGGGGBSS--TTS-HHHHHHHHHHHHHHHHHHHHHHH-GGG-SSPPPHHHHHHTTSTTS---HHHHHHHHHHHSTT--TTS--

Sequence (168 aa):
DTFEMMKVIDINTILERCIYKVTFCIQRYKEDAYTPMAISIGPFHPNHPRLCDMEIYKLSYCKAFLRRTQTTSGSWNHYIKEVEPYFPRFYSNTIDEFSKEELIKMIFVDSSLIFENFCRSYNKKFSTKALPDSVITDSLLLENQFPFSLLQTLFDKFFPKRSNDDIP